Protein AF-A0A534B4E1-F1 (afdb_monomer)

Mean predicted aligned error: 10.58 Å

Nearest PDB structures (foldseek):
  4oaw-assembly2_D  TM=3.729E-01  e=1.030E+00  Homo sapiens
  1i8l-assembly2_D  TM=3.793E-01  e=2.657E+00  Homo sapiens
  4qrr-assembly1_D  TM=3.175E-01  e=3.643E+00  Homo sapiens
  8yj2-assembly1_D  TM=3.170E-01  e=7.299E+00  Homo sapiens

Sequence (174 aa):
MVNLLTLAVFATIDEAAISGLKHAAAICDPQYECGGVVRAVPGGFEASALISSKRPFGVDLAEFYGPEVVADFHTHVCSIHNQAFADFFSMSDAIVNQELHTVGYMLSLCDWNIRRYDPSQDDRDDEEVDFRSGRVIYLTCGHIVGWVPPLPEEEIALELTVVRRRNRLTTHST

pLDDT: mean 78.16, std 19.72, range [28.88, 97.94]

Radius of gyration: 17.89 Å; Cα contacts (8 Å, |Δi|>4): 319; chains: 1; bounding box: 55×45×48 Å

Secondary structure (DSSP, 8-state):
------PPPBSSHHHHHHHHHHHHHHHS-TTS-EEEEEEEETTEEEEPPPEE-SSSS----GGG--TTEEEEEEEEP--TTTTTTTTSB-HHHHHHHHHHT-EEEEEETTT-EEEEE-TTS----EEEEE-TTS-EEEEE-PEEEEE-PPPPHHHHHHHHHHHHHHHHHHSS--

Structure (mmCIF, N/CA/C/O backbone):
data_AF-A0A534B4E1-F1
#
_entry.id   AF-A0A534B4E1-F1
#
loop_
_atom_site.group_PDB
_atom_site.id
_atom_site.type_symbol
_atom_site.label_atom_id
_atom_site.label_alt_id
_atom_site.label_comp_id
_atom_site.label_asym_id
_atom_site.label_entity_id
_atom_site.label_seq_id
_atom_site.pdbx_PDB_ins_code
_atom_site.Cartn_x
_atom_site.Cartn_y
_atom_site.Cartn_z
_atom_site.occupancy
_atom_site.B_iso_or_equiv
_atom_site.auth_seq_id
_atom_site.auth_comp_id
_atom_site.auth_asym_id
_atom_site.auth_atom_id
_atom_site.pdbx_PDB_model_num
ATOM 1 N N . MET A 1 1 ? -25.816 18.308 -5.982 1.00 31.77 1 MET A N 1
ATOM 2 C CA . MET A 1 1 ? -26.025 16.846 -5.948 1.00 31.77 1 MET A CA 1
ATOM 3 C C . MET A 1 1 ? -24.873 16.261 -5.160 1.00 31.77 1 MET A C 1
ATOM 5 O O . MET A 1 1 ? -23.736 16.472 -5.555 1.00 31.77 1 MET A O 1
ATOM 9 N N . VAL A 1 2 ? -25.152 15.664 -4.003 1.00 28.88 2 VAL A N 1
ATOM 10 C CA . VAL A 1 2 ? -24.126 15.029 -3.168 1.00 28.88 2 VAL A CA 1
ATOM 11 C C . VAL A 1 2 ? -23.765 13.711 -3.844 1.00 28.88 2 VAL A C 1
ATOM 13 O O . VAL A 1 2 ? -24.618 12.836 -3.961 1.00 28.88 2 VAL A O 1
ATOM 16 N N . ASN A 1 3 ? -22.539 13.602 -4.351 1.00 29.30 3 ASN A N 1
ATOM 17 C CA . ASN A 1 3 ? -22.013 12.357 -4.895 1.00 29.30 3 ASN A CA 1
ATOM 18 C C . ASN A 1 3 ? -21.634 11.471 -3.697 1.00 29.30 3 ASN A C 1
ATOM 20 O O . ASN A 1 3 ? -20.502 11.506 -3.226 1.00 29.30 3 ASN A O 1
ATOM 24 N N . LEU A 1 4 ? -22.618 10.775 -3.121 1.00 36.47 4 LEU A N 1
ATOM 25 C CA . LEU A 1 4 ? -22.397 9.780 -2.070 1.00 36.47 4 LEU A CA 1
ATOM 26 C C . LEU A 1 4 ? -21.806 8.525 -2.728 1.00 36.47 4 LEU A C 1
ATOM 28 O O . LEU A 1 4 ? -22.506 7.544 -2.970 1.00 36.47 4 LEU A O 1
ATOM 32 N N . LEU A 1 5 ? -20.509 8.571 -3.040 1.00 44.81 5 LEU A N 1
ATOM 33 C CA . LEU A 1 5 ? -19.700 7.359 -3.102 1.00 44.81 5 LEU A CA 1
ATOM 34 C C . LEU A 1 5 ? -19.791 6.746 -1.707 1.00 44.81 5 LEU A C 1
ATOM 36 O O . LEU A 1 5 ? -19.218 7.263 -0.752 1.00 44.81 5 LEU A O 1
ATOM 40 N N . THR A 1 6 ? -20.623 5.721 -1.566 1.00 49.06 6 THR A N 1
ATOM 41 C CA . THR A 1 6 ? -20.673 4.926 -0.344 1.00 49.06 6 THR A CA 1
ATOM 42 C C . THR A 1 6 ? -19.318 4.241 -0.267 1.00 49.06 6 THR A C 1
ATOM 44 O O . THR A 1 6 ? -19.032 3.359 -1.074 1.00 49.06 6 THR A O 1
ATOM 47 N N . LEU A 1 7 ? -18.449 4.724 0.619 1.00 62.41 7 LEU A N 1
ATOM 48 C CA . LEU A 1 7 ? -17.179 4.070 0.888 1.00 62.41 7 LEU A CA 1
ATOM 49 C C . LEU A 1 7 ? -17.513 2.666 1.398 1.00 62.41 7 LEU A C 1
ATOM 51 O O . LEU A 1 7 ? -18.315 2.496 2.320 1.00 62.41 7 LEU A O 1
ATOM 55 N N . ALA A 1 8 ? -17.027 1.655 0.682 1.00 82.25 8 ALA A N 1
ATOM 56 C CA . ALA A 1 8 ? -17.328 0.271 0.999 1.00 82.25 8 ALA A CA 1
ATOM 57 C C . ALA A 1 8 ? -16.631 -0.098 2.314 1.00 82.25 8 ALA A C 1
ATOM 59 O O . ALA A 1 8 ? -15.433 0.138 2.469 1.00 82.25 8 ALA A O 1
ATOM 60 N N . VAL A 1 9 ? -17.393 -0.675 3.246 1.00 93.25 9 VAL A N 1
ATOM 61 C CA . VAL A 1 9 ? -16.861 -1.240 4.490 1.00 93.25 9 VAL A CA 1
ATOM 62 C C . VAL A 1 9 ? -16.608 -2.725 4.25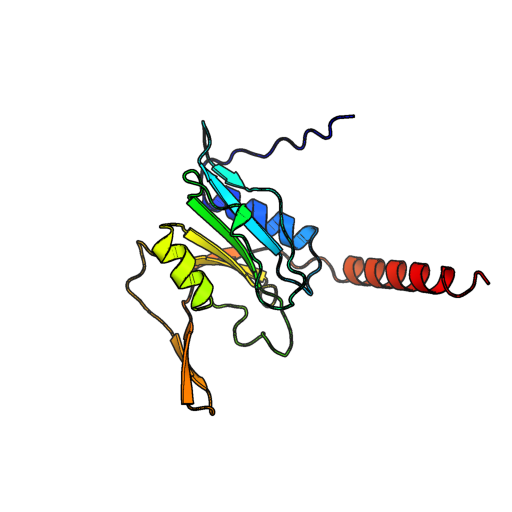7 1.00 93.25 9 VAL A C 1
ATOM 64 O O . VAL A 1 9 ? -17.533 -3.477 3.943 1.00 93.25 9 VAL A O 1
ATOM 67 N N . PHE A 1 10 ? -15.352 -3.129 4.389 1.00 96.31 10 PHE A N 1
ATOM 68 C CA . PHE A 1 10 ? -14.865 -4.484 4.147 1.00 96.31 10 PHE A CA 1
ATOM 69 C C . PHE A 1 10 ? -14.689 -5.262 5.449 1.00 96.31 10 PHE A C 1
ATOM 71 O O . PHE A 1 10 ? -14.523 -4.672 6.518 1.00 96.31 10 PHE A O 1
ATOM 78 N N . ALA A 1 11 ? -14.704 -6.593 5.367 1.00 95.56 11 ALA A N 1
ATOM 79 C CA . ALA A 1 11 ? -14.566 -7.444 6.544 1.00 95.56 11 ALA A CA 1
ATOM 80 C C . ALA A 1 11 ? -13.111 -7.527 7.027 1.00 95.56 11 ALA A C 1
ATOM 82 O O . ALA A 1 11 ? -12.875 -7.745 8.217 1.00 95.56 11 ALA A O 1
ATOM 83 N N . THR A 1 12 ? -12.140 -7.340 6.126 1.00 96.25 12 THR A N 1
ATOM 84 C CA . THR A 1 12 ? -10.707 -7.417 6.438 1.00 96.25 12 THR A CA 1
ATOM 85 C C . THR A 1 12 ? -9.927 -6.197 5.946 1.00 96.25 12 THR A C 1
ATOM 87 O O . THR A 1 12 ? -10.354 -5.473 5.045 1.00 96.25 12 THR A O 1
ATOM 90 N N . ILE A 1 13 ? -8.746 -5.988 6.539 1.00 96.00 13 ILE A N 1
ATOM 91 C CA . ILE A 1 13 ? -7.781 -4.971 6.097 1.00 96.00 13 ILE A CA 1
ATOM 92 C C . ILE A 1 13 ? -7.334 -5.260 4.657 1.00 96.00 13 ILE A C 1
ATOM 94 O O . ILE A 1 13 ? -7.302 -4.339 3.843 1.00 96.00 13 ILE A O 1
ATOM 98 N N . ASP A 1 14 ? -7.044 -6.529 4.338 1.00 95.50 14 ASP A N 1
ATOM 99 C CA . ASP A 1 14 ? -6.600 -6.953 3.003 1.00 95.50 14 ASP A CA 1
ATOM 100 C C . ASP A 1 14 ? -7.624 -6.569 1.928 1.00 95.50 14 ASP A C 1
ATOM 102 O O . ASP A 1 14 ? -7.267 -6.003 0.898 1.00 95.50 14 ASP A O 1
ATOM 106 N N . GLU A 1 15 ? -8.912 -6.836 2.167 1.00 95.69 15 GLU A N 1
ATOM 107 C CA . GLU A 1 15 ? -9.986 -6.505 1.226 1.00 95.69 15 GLU A CA 1
ATOM 108 C C . GLU A 1 15 ? -10.062 -4.997 0.960 1.00 95.69 15 GLU A C 1
ATOM 110 O O . GLU A 1 15 ? -10.151 -4.579 -0.199 1.00 95.69 15 GLU A O 1
ATOM 115 N N . ALA A 1 16 ? -9.976 -4.181 2.016 1.00 96.75 16 ALA A N 1
ATOM 116 C CA . ALA A 1 16 ? -9.993 -2.728 1.899 1.00 96.75 16 ALA A CA 1
ATOM 117 C C . ALA A 1 16 ? -8.766 -2.201 1.139 1.00 96.75 16 ALA A C 1
ATOM 119 O O . ALA A 1 16 ? -8.920 -1.431 0.188 1.00 96.75 16 ALA A O 1
ATOM 120 N N . ALA A 1 17 ? -7.561 -2.649 1.501 1.00 97.19 17 ALA A N 1
ATOM 121 C CA . ALA A 1 17 ? -6.319 -2.224 0.857 1.00 97.19 17 ALA A CA 1
ATOM 122 C C . ALA A 1 17 ? -6.258 -2.657 -0.617 1.00 97.19 17 ALA A C 1
ATOM 124 O O . ALA A 1 17 ? -5.9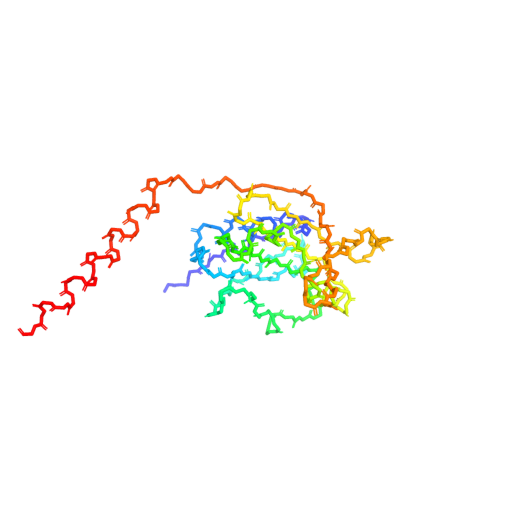62 -1.844 -1.493 1.00 97.19 17 ALA A O 1
ATOM 125 N N . ILE A 1 18 ? -6.618 -3.910 -0.923 1.00 96.19 18 ILE A N 1
ATOM 126 C CA . ILE A 1 18 ? -6.669 -4.425 -2.299 1.00 96.19 18 ILE A CA 1
ATOM 127 C C . ILE A 1 18 ? -7.702 -3.654 -3.124 1.00 96.19 18 ILE A C 1
ATOM 129 O O . ILE A 1 18 ? -7.444 -3.333 -4.286 1.00 96.19 18 ILE A O 1
ATOM 133 N N . SER A 1 19 ? -8.866 -3.335 -2.550 1.00 94.88 19 SER A N 1
ATOM 134 C CA . SER A 1 19 ? -9.858 -2.494 -3.224 1.00 94.88 19 SER A CA 1
ATOM 135 C C . SER A 1 19 ? -9.312 -1.089 -3.494 1.00 94.88 19 SER A C 1
ATOM 137 O O . SER A 1 19 ? -9.492 -0.571 -4.598 1.00 94.88 19 SER A O 1
ATOM 139 N N . GLY A 1 20 ? -8.616 -0.487 -2.525 1.00 95.50 20 GLY A N 1
ATOM 140 C CA . GLY A 1 20 ? -7.955 0.812 -2.670 1.00 95.50 20 GLY A CA 1
ATOM 141 C C . GLY A 1 20 ? -6.908 0.818 -3.784 1.00 95.50 20 GLY A C 1
ATOM 142 O O . GLY A 1 20 ? -6.932 1.697 -4.643 1.00 95.50 20 GLY A O 1
ATOM 143 N N . LEU A 1 21 ? -6.054 -0.206 -3.845 1.00 96.81 21 LEU A N 1
ATOM 144 C CA . LEU A 1 21 ? -5.027 -0.355 -4.883 1.00 96.81 21 LEU A CA 1
ATOM 145 C C . LEU A 1 21 ? -5.614 -0.607 -6.271 1.00 96.81 21 LEU A C 1
ATOM 147 O O . LEU A 1 21 ? -5.138 -0.035 -7.250 1.00 96.81 21 LEU A O 1
ATOM 151 N N . LYS A 1 22 ? -6.683 -1.404 -6.373 1.00 94.19 22 LYS A N 1
ATOM 152 C CA . LYS A 1 22 ? -7.429 -1.566 -7.631 1.00 94.19 22 LYS A CA 1
ATOM 153 C C . LYS A 1 22 ? -8.030 -0.247 -8.098 1.00 94.19 22 LYS A C 1
ATOM 155 O O . LYS A 1 22 ? -8.004 0.046 -9.289 1.00 94.19 22 LYS A O 1
ATOM 160 N N . HIS A 1 23 ? -8.561 0.547 -7.170 1.00 93.25 23 HIS A N 1
ATOM 161 C CA . HIS A 1 23 ? -9.082 1.866 -7.496 1.00 93.25 23 HIS A CA 1
ATOM 162 C C . HIS A 1 23 ? -7.963 2.809 -7.953 1.00 93.25 23 HIS A C 1
ATOM 164 O O . HIS A 1 23 ? -8.107 3.441 -8.995 1.00 93.25 23 HIS A O 1
ATOM 170 N N . ALA A 1 24 ? -6.831 2.835 -7.244 1.00 93.06 24 ALA A N 1
ATOM 171 C CA . ALA A 1 24 ? -5.661 3.632 -7.607 1.00 93.06 24 ALA A CA 1
ATOM 172 C C . ALA A 1 24 ? -5.142 3.284 -9.005 1.00 93.06 24 ALA A C 1
ATOM 174 O O . ALA A 1 24 ? -4.997 4.177 -9.834 1.00 93.06 24 ALA A O 1
ATOM 175 N N . ALA A 1 25 ? -4.969 1.997 -9.306 1.00 91.94 25 ALA A N 1
ATOM 176 C CA . ALA A 1 25 ? -4.544 1.529 -10.624 1.00 91.94 25 ALA A CA 1
ATOM 177 C C . ALA A 1 25 ? -5.493 1.944 -11.763 1.00 91.94 25 ALA A C 1
ATOM 179 O O . ALA A 1 25 ? -5.057 2.095 -12.899 1.00 91.94 25 ALA A O 1
ATOM 180 N N . ALA A 1 26 ? -6.785 2.109 -11.468 1.00 89.50 26 ALA A N 1
ATOM 181 C CA . ALA A 1 26 ? -7.792 2.459 -12.462 1.00 89.50 26 ALA A CA 1
ATOM 182 C C . ALA A 1 26 ? -7.901 3.969 -12.730 1.00 89.50 26 ALA A C 1
ATOM 184 O O . ALA A 1 26 ? -8.383 4.341 -13.797 1.00 89.50 26 ALA A O 1
ATOM 185 N N . ILE A 1 27 ? -7.534 4.835 -11.774 1.00 88.88 27 ILE A N 1
ATOM 186 C CA . ILE A 1 27 ? -7.814 6.281 -11.881 1.00 88.88 27 ILE A CA 1
ATOM 187 C C . ILE A 1 27 ? -6.604 7.202 -11.717 1.00 88.88 27 ILE A C 1
ATOM 189 O O . ILE A 1 27 ? -6.698 8.379 -12.072 1.00 88.88 27 ILE A O 1
ATOM 193 N N . CYS A 1 28 ? -5.502 6.719 -11.146 1.00 89.56 28 CYS A N 1
ATOM 194 C CA . CYS A 1 28 ? -4.306 7.528 -10.941 1.00 89.56 28 CYS A CA 1
ATOM 195 C C . CYS A 1 28 ? -3.379 7.474 -12.159 1.00 89.56 28 CYS A C 1
ATOM 197 O O . CYS A 1 28 ? -3.312 6.471 -12.866 1.00 89.56 28 CYS A O 1
ATOM 199 N N . ASP A 1 29 ? -2.657 8.572 -12.402 1.00 88.25 29 ASP A N 1
ATOM 200 C CA . ASP A 1 29 ? -1.640 8.627 -13.453 1.00 88.25 29 ASP A CA 1
ATOM 201 C C . ASP A 1 29 ? -0.501 7.654 -13.098 1.00 88.25 29 ASP A C 1
ATOM 203 O O . ASP A 1 29 ? 0.139 7.841 -12.061 1.00 88.25 29 ASP A O 1
ATOM 207 N N . PRO A 1 30 ? -0.206 6.643 -13.937 1.00 87.38 30 PRO A N 1
ATOM 208 C CA . PRO A 1 30 ? 0.794 5.624 -13.627 1.00 87.38 30 PRO A CA 1
ATOM 209 C C . PRO A 1 30 ? 2.234 6.162 -13.587 1.00 87.38 30 PRO A C 1
ATOM 211 O O . PRO A 1 30 ? 3.149 5.407 -13.267 1.00 87.38 30 PRO A O 1
ATOM 214 N N . GLN A 1 31 ? 2.466 7.436 -13.929 1.00 87.38 31 GLN A N 1
ATOM 215 C CA . GLN A 1 31 ? 3.772 8.095 -13.791 1.00 87.38 31 GLN A CA 1
ATOM 216 C C . GLN A 1 31 ? 4.080 8.562 -12.365 1.00 87.38 31 GLN A C 1
ATOM 218 O O . GLN A 1 31 ? 5.229 8.915 -12.084 1.00 87.38 31 GLN A O 1
ATOM 223 N N . TYR A 1 32 ? 3.078 8.594 -11.487 1.00 90.38 32 TYR A N 1
ATOM 224 C CA . TYR A 1 32 ? 3.215 9.049 -10.110 1.00 90.38 32 TYR A CA 1
ATOM 225 C C . TYR A 1 32 ? 2.676 8.003 -9.149 1.00 90.38 32 TYR A C 1
ATOM 227 O O . TYR A 1 32 ? 1.696 7.318 -9.433 1.00 90.38 32 TYR A O 1
ATOM 235 N N . GLU A 1 33 ? 3.291 7.920 -7.974 1.00 92.31 33 GLU A N 1
ATOM 236 C CA . GLU A 1 33 ? 2.718 7.114 -6.910 1.00 92.31 33 GLU A CA 1
ATOM 237 C C . GLU A 1 33 ? 1.418 7.735 -6.414 1.00 92.31 33 GLU A C 1
ATOM 239 O O . GLU A 1 33 ? 1.288 8.950 -6.211 1.00 92.31 33 GLU A O 1
ATOM 244 N N . CYS A 1 34 ? 0.457 6.856 -6.207 1.00 94.00 34 CYS A N 1
ATOM 245 C CA . CYS A 1 34 ? -0.869 7.158 -5.721 1.00 94.00 34 CYS A CA 1
ATOM 246 C C . CYS A 1 34 ? -1.252 6.139 -4.655 1.00 94.00 34 CYS A C 1
ATOM 248 O O . CYS A 1 34 ? -1.001 4.941 -4.817 1.00 94.00 34 CYS A O 1
ATOM 250 N N . GLY A 1 35 ? -1.850 6.622 -3.571 1.00 95.50 35 GLY A N 1
ATOM 251 C CA . GLY A 1 35 ? -2.127 5.814 -2.396 1.00 95.50 35 GLY A CA 1
ATOM 252 C C . GLY A 1 35 ? -3.121 6.447 -1.435 1.00 95.50 35 GLY A C 1
ATOM 253 O O . GLY A 1 35 ? -3.726 7.485 -1.714 1.00 95.50 35 GLY A O 1
ATOM 254 N N . GLY A 1 36 ? -3.293 5.790 -0.300 1.00 96.50 36 GLY A N 1
ATOM 255 C CA . GLY A 1 36 ? -4.208 6.159 0.764 1.00 96.50 36 GLY A CA 1
ATOM 256 C C . GLY A 1 36 ? -3.975 5.299 2.002 1.00 96.50 36 GLY A C 1
ATOM 257 O O . GLY A 1 36 ? -2.974 4.597 2.117 1.00 96.50 36 GLY A O 1
ATOM 258 N N . VAL A 1 37 ? -4.918 5.351 2.936 1.00 97.50 37 VAL A N 1
ATOM 259 C CA . VAL A 1 37 ? -4.874 4.578 4.182 1.00 97.50 37 VAL A CA 1
ATOM 260 C C . VAL A 1 37 ? -6.126 3.731 4.352 1.00 97.50 37 VAL A C 1
ATOM 262 O O . VAL A 1 37 ? -7.189 4.070 3.833 1.00 97.50 37 VAL A O 1
ATOM 265 N N . VAL A 1 38 ? -6.023 2.650 5.116 1.00 97.94 38 VAL A N 1
ATOM 266 C CA . VAL A 1 38 ? -7.166 1.881 5.606 1.00 97.94 38 VAL A CA 1
ATOM 267 C C . VAL A 1 38 ? -7.443 2.265 7.050 1.00 97.94 38 VAL A C 1
ATOM 269 O O . VAL A 1 38 ? -6.552 2.223 7.901 1.00 97.94 38 VAL A O 1
ATOM 272 N N . ARG A 1 39 ? -8.700 2.598 7.332 1.00 97.38 39 ARG A N 1
ATOM 273 C CA . ARG A 1 39 ? -9.191 2.932 8.669 1.00 97.38 39 ARG A CA 1
ATOM 274 C C . ARG A 1 39 ? -10.058 1.812 9.221 1.00 97.38 39 ARG A C 1
ATOM 276 O O . ARG A 1 39 ? -10.878 1.246 8.498 1.00 97.38 39 ARG A O 1
ATOM 283 N N . ALA A 1 40 ? -9.913 1.530 10.509 1.00 96.94 40 ALA A N 1
ATOM 284 C CA . ALA A 1 40 ? -10.883 0.749 11.257 1.00 96.94 40 ALA A CA 1
ATOM 285 C C . ALA A 1 40 ? -12.131 1.605 11.513 1.00 96.94 40 ALA A C 1
ATOM 287 O O . ALA A 1 40 ? -12.052 2.707 12.057 1.00 96.94 40 ALA A O 1
ATOM 288 N N . VAL A 1 41 ? -13.293 1.084 11.134 1.00 95.56 41 VAL A N 1
ATOM 289 C CA . VAL A 1 41 ? -14.591 1.749 11.288 1.00 95.56 41 VAL A CA 1
ATOM 290 C C . VAL A 1 41 ? -15.591 0.793 11.945 1.00 95.56 41 VAL A C 1
ATOM 292 O O . VAL A 1 41 ? -15.369 -0.422 11.973 1.00 95.56 41 VAL A O 1
ATOM 295 N N . PRO A 1 42 ? -16.715 1.283 12.498 1.00 95.06 42 PRO A N 1
ATOM 296 C CA . PRO A 1 42 ? -17.747 0.394 13.015 1.00 95.06 42 PRO A CA 1
ATOM 297 C C . PRO A 1 42 ? -18.214 -0.599 11.942 1.00 95.06 42 PRO A C 1
ATOM 299 O O . PRO A 1 42 ? -18.779 -0.209 10.925 1.00 95.06 42 PRO A O 1
ATOM 302 N N . GLY A 1 43 ? -17.993 -1.891 12.189 1.00 93.06 43 GLY A N 1
ATOM 303 C CA . GLY A 1 43 ? -18.408 -2.967 11.288 1.00 93.06 43 GLY A CA 1
ATOM 304 C C . GLY A 1 43 ? -17.357 -3.433 10.278 1.00 93.06 43 GLY A C 1
ATOM 305 O O . GLY A 1 43 ? -17.660 -4.365 9.539 1.00 93.06 43 GLY A O 1
ATOM 306 N N . GLY A 1 44 ? -16.147 -2.859 10.259 1.00 96.38 44 GLY A N 1
ATOM 307 C CA . GLY A 1 44 ? -15.079 -3.351 9.389 1.00 96.38 44 GLY A CA 1
ATOM 308 C C . GLY A 1 44 ? -13.980 -2.335 9.095 1.00 96.38 44 GLY A C 1
ATOM 309 O O . GLY A 1 44 ? -13.537 -1.600 9.978 1.00 96.38 44 GLY A O 1
ATOM 310 N N . PHE A 1 45 ? -13.541 -2.313 7.839 1.00 97.88 45 PHE A N 1
ATOM 311 C CA . PHE A 1 45 ? -12.404 -1.526 7.370 1.00 97.88 45 PHE A CA 1
ATOM 312 C C . PHE A 1 45 ? -12.747 -0.745 6.108 1.00 97.88 45 PHE A C 1
ATOM 314 O O . PHE A 1 45 ? -13.452 -1.243 5.233 1.00 97.88 45 PHE A O 1
ATOM 321 N N . GLU A 1 46 ? -12.223 0.469 5.997 1.00 96.31 46 GLU A N 1
ATOM 322 C CA . GLU A 1 46 ? -12.528 1.382 4.899 1.00 96.31 46 GLU A CA 1
ATOM 323 C C . GLU A 1 46 ? -11.242 1.971 4.315 1.00 96.31 46 GLU A C 1
ATOM 325 O O . GLU A 1 46 ? -10.397 2.480 5.051 1.00 96.31 46 GLU A O 1
ATOM 330 N N . ALA A 1 47 ? -11.101 1.925 2.989 1.00 96.12 47 ALA A N 1
ATOM 331 C CA . ALA A 1 47 ? -10.029 2.619 2.284 1.00 96.12 47 ALA A CA 1
ATOM 332 C C . ALA A 1 47 ? -10.363 4.109 2.131 1.00 96.12 47 ALA A C 1
ATOM 334 O O . ALA A 1 47 ? -11.481 4.473 1.774 1.00 96.12 47 ALA A O 1
ATOM 335 N N . SER A 1 48 ? -9.386 4.977 2.373 1.00 94.69 48 SER A N 1
ATOM 336 C CA . SER A 1 48 ? -9.539 6.422 2.234 1.00 94.69 48 SER A CA 1
ATOM 337 C C . SER A 1 48 ? -9.716 6.868 0.783 1.00 94.69 48 SER A C 1
ATOM 339 O O . SER A 1 48 ? -9.501 6.117 -0.169 1.00 94.69 48 SER A O 1
ATOM 341 N N . ALA A 1 49 ? -10.008 8.160 0.611 1.00 92.50 49 ALA A N 1
ATOM 342 C CA . ALA A 1 49 ? -9.748 8.830 -0.656 1.00 92.50 49 ALA A CA 1
ATOM 343 C C . ALA A 1 49 ? -8.266 8.700 -1.051 1.00 92.50 49 ALA A C 1
ATOM 345 O O . ALA A 1 49 ? -7.390 8.591 -0.188 1.00 92.50 49 ALA A O 1
ATOM 346 N N . LEU A 1 50 ? -8.008 8.736 -2.357 1.00 93.31 50 LEU A N 1
ATOM 347 C CA . LEU A 1 50 ? -6.666 8.637 -2.915 1.00 93.31 50 LEU A CA 1
ATOM 348 C C . LEU A 1 50 ? -5.986 10.002 -2.969 1.00 93.31 50 LEU A C 1
ATOM 350 O O . LEU A 1 50 ? -6.609 11.011 -3.313 1.00 93.31 50 LEU A O 1
ATOM 354 N N . ILE A 1 51 ? -4.687 10.007 -2.703 1.00 92.81 51 ILE A N 1
ATOM 355 C CA . ILE A 1 51 ? -3.790 11.119 -2.988 1.00 92.81 51 ILE A CA 1
ATOM 356 C C . ILE A 1 51 ? -2.723 10.649 -3.971 1.00 92.81 51 ILE A C 1
ATOM 358 O O . ILE A 1 51 ? -2.212 9.536 -3.874 1.00 92.81 51 ILE A O 1
ATOM 362 N N . SER A 1 52 ? -2.405 11.505 -4.938 1.00 88.88 52 SER A N 1
ATOM 363 C CA . SER A 1 52 ? -1.318 11.286 -5.886 1.00 88.88 52 SER A CA 1
ATOM 364 C C . SER A 1 52 ? -0.191 12.255 -5.5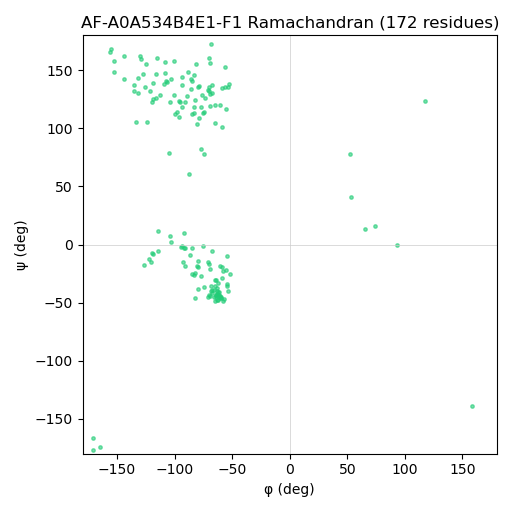82 1.00 88.88 52 SER A C 1
ATOM 366 O O . SER A 1 52 ? -0.419 13.448 -5.346 1.00 88.88 52 SER A O 1
ATOM 368 N N . SER A 1 53 ? 1.035 11.756 -5.636 1.00 78.44 53 SER A N 1
ATOM 369 C CA . SER A 1 53 ? 2.219 12.591 -5.526 1.00 78.44 53 SER A CA 1
ATOM 370 C C . SER A 1 53 ? 2.393 13.487 -6.752 1.00 78.44 53 SER A C 1
ATOM 372 O O . SER A 1 53 ? 1.933 13.179 -7.849 1.00 78.44 53 SER A O 1
ATOM 374 N N . LYS A 1 54 ? 3.112 14.602 -6.572 1.00 74.25 54 LYS A N 1
ATOM 375 C CA . LYS A 1 54 ? 3.720 15.364 -7.682 1.00 74.25 54 LYS A CA 1
ATOM 376 C C . LYS A 1 54 ? 5.175 14.947 -7.936 1.00 74.25 54 LYS A C 1
ATOM 378 O O . LYS A 1 54 ? 5.825 15.504 -8.821 1.00 74.25 54 LYS A O 1
ATOM 383 N N . ARG A 1 55 ? 5.708 14.022 -7.129 1.00 75.94 55 ARG A N 1
ATOM 384 C CA . ARG A 1 55 ? 7.041 13.426 -7.267 1.00 75.94 55 ARG A CA 1
ATOM 385 C C . ARG A 1 55 ? 6.899 12.013 -7.856 1.00 75.94 55 ARG A C 1
ATOM 387 O O . ARG A 1 55 ? 5.945 11.333 -7.499 1.00 75.94 55 ARG A O 1
ATOM 394 N N . PRO A 1 56 ? 7.815 11.567 -8.736 1.00 68.06 56 PRO A N 1
ATOM 395 C CA . PRO A 1 56 ? 7.683 10.263 -9.396 1.00 68.06 56 PRO A CA 1
ATOM 396 C C . PRO A 1 56 ? 7.767 9.051 -8.456 1.00 68.06 56 PRO A C 1
ATOM 398 O O . PRO A 1 56 ? 7.158 8.034 -8.752 1.00 68.06 56 PRO A O 1
ATOM 401 N N . PHE A 1 57 ? 8.519 9.157 -7.353 1.00 79.75 57 PHE A N 1
ATOM 402 C CA . PHE A 1 57 ? 8.783 8.061 -6.412 1.00 79.75 57 PHE A CA 1
ATOM 403 C C . PHE A 1 57 ? 8.574 8.573 -4.983 1.00 79.75 57 PHE A C 1
ATOM 405 O O . PHE A 1 57 ? 9.367 9.382 -4.493 1.00 79.75 57 PHE A O 1
ATOM 412 N N . GLY A 1 58 ? 7.474 8.180 -4.362 1.00 81.75 58 GLY A N 1
ATOM 413 C CA . GLY A 1 58 ? 7.025 8.597 -3.041 1.00 81.75 58 GLY A CA 1
ATOM 414 C C . GLY A 1 58 ? 5.693 9.342 -3.070 1.00 81.75 58 GLY A C 1
ATOM 415 O O . GLY A 1 58 ? 5.581 10.418 -3.674 1.00 81.75 58 GLY A O 1
ATOM 416 N N . VAL A 1 59 ? 4.722 8.827 -2.322 1.00 86.56 59 VAL A N 1
ATOM 417 C CA . VAL A 1 59 ? 3.481 9.506 -1.931 1.00 86.56 59 VAL A CA 1
ATOM 418 C C . VAL A 1 59 ? 3.532 9.905 -0.451 1.00 86.56 59 VAL A C 1
ATOM 420 O O . VAL A 1 59 ? 4.056 9.178 0.382 1.00 86.56 59 VAL A O 1
ATOM 423 N N . ASP A 1 60 ? 3.024 11.095 -0.120 1.00 88.06 60 ASP A N 1
ATOM 424 C CA . ASP A 1 60 ? 2.963 11.572 1.266 1.00 88.06 60 ASP A CA 1
ATOM 425 C C . ASP A 1 60 ? 1.553 11.360 1.823 1.00 88.06 60 ASP A C 1
ATOM 427 O O . ASP A 1 60 ? 0.594 11.985 1.365 1.00 88.06 60 ASP A O 1
ATOM 431 N N . LEU A 1 61 ? 1.443 10.450 2.789 1.00 88.12 61 LEU A N 1
ATOM 432 C CA . LEU A 1 61 ? 0.191 10.076 3.444 1.00 88.12 61 LEU A CA 1
ATOM 433 C C . LEU A 1 61 ? 0.064 10.676 4.851 1.00 88.12 61 LEU A C 1
ATOM 435 O O . LEU A 1 61 ? -0.888 10.350 5.559 1.00 88.12 61 LEU A O 1
ATOM 439 N N . ALA A 1 62 ? 0.984 11.560 5.263 1.00 86.69 62 ALA A N 1
ATOM 440 C CA . ALA A 1 62 ? 1.053 12.081 6.628 1.00 86.69 62 ALA A CA 1
ATOM 441 C C . ALA A 1 62 ? -0.275 12.684 7.114 1.00 86.69 62 ALA A C 1
ATOM 443 O O . ALA A 1 62 ? -0.683 12.464 8.251 1.00 86.69 62 ALA A O 1
ATOM 444 N N . GLU A 1 63 ? -0.978 13.400 6.234 1.00 86.19 63 GLU A N 1
ATOM 445 C CA . GLU A 1 63 ? -2.262 14.042 6.543 1.00 86.19 63 GLU A CA 1
ATOM 446 C C . GLU A 1 63 ? -3.419 13.049 6.737 1.00 86.19 63 GLU A C 1
ATOM 448 O O . GLU A 1 63 ? -4.458 13.411 7.290 1.00 86.19 63 GLU A O 1
ATOM 453 N N . PHE A 1 64 ? -3.266 11.804 6.284 1.00 88.06 64 PHE A N 1
ATOM 454 C CA . PHE A 1 64 ? -4.269 10.760 6.457 1.00 88.06 64 PHE A CA 1
ATOM 455 C C . PHE A 1 64 ? -4.066 9.916 7.709 1.00 88.06 64 PHE A C 1
ATOM 457 O O . PHE A 1 64 ? -5.016 9.228 8.098 1.00 88.06 64 PHE A O 1
ATOM 464 N N . TYR A 1 65 ? -2.896 9.979 8.346 1.00 90.00 65 TYR A N 1
ATOM 465 C CA . TYR A 1 65 ? -2.643 9.221 9.562 1.00 90.00 65 TYR A CA 1
ATOM 466 C C . TYR A 1 65 ? -3.448 9.754 10.747 1.00 90.00 65 TYR A C 1
ATOM 468 O O . TYR A 1 65 ? -3.492 10.947 11.042 1.00 90.00 65 TYR A O 1
ATOM 476 N N . GLY A 1 66 ? -4.076 8.814 11.442 1.00 89.19 66 GLY A N 1
ATOM 477 C CA . GLY A 1 66 ? -4.895 9.023 12.623 1.00 89.19 66 GLY A CA 1
ATOM 478 C C . GLY A 1 66 ? -4.927 7.743 13.459 1.00 89.19 66 GLY A C 1
ATOM 479 O O . GLY A 1 66 ? -4.490 6.693 12.982 1.00 89.19 66 GLY A O 1
ATOM 480 N N . PRO A 1 67 ? -5.423 7.801 14.705 1.00 91.19 67 PRO A N 1
ATOM 481 C CA . PRO A 1 67 ? -5.466 6.643 15.604 1.00 91.19 67 PRO A CA 1
ATOM 482 C C . PRO A 1 67 ? -6.300 5.468 15.069 1.00 91.19 67 PRO A C 1
ATOM 484 O O . PRO A 1 67 ? -6.178 4.351 15.559 1.00 91.19 67 PRO A O 1
ATOM 487 N N . GLU A 1 68 ? -7.175 5.717 14.100 1.00 94.25 68 GLU A N 1
ATOM 488 C CA . GLU A 1 68 ? -8.008 4.717 13.444 1.00 94.25 68 GLU A CA 1
ATOM 489 C C . GLU A 1 68 ? -7.329 4.022 12.255 1.00 94.25 68 GLU A C 1
ATOM 491 O O . GLU A 1 68 ? -7.888 3.069 11.712 1.00 94.25 68 GLU A O 1
ATOM 496 N N . VAL A 1 69 ? -6.160 4.496 11.818 1.00 96.44 69 VAL A N 1
ATOM 497 C CA . VAL A 1 69 ? -5.445 3.923 10.674 1.00 96.44 69 VAL A CA 1
ATOM 498 C C . VAL A 1 69 ? -4.763 2.621 11.078 1.00 96.44 69 VAL A C 1
ATOM 500 O O . VAL A 1 69 ? -4.039 2.564 12.065 1.00 96.44 69 VAL A O 1
ATOM 503 N N . VAL A 1 70 ? -4.998 1.572 10.290 1.00 96.62 70 VAL A N 1
ATOM 504 C CA . VAL A 1 70 ? -4.468 0.216 10.525 1.00 96.62 70 VAL A CA 1
ATOM 505 C C . VAL A 1 70 ? -3.601 -0.296 9.376 1.00 96.62 70 VAL A C 1
ATOM 507 O O . VAL A 1 70 ? -2.872 -1.274 9.534 1.00 96.62 70 VAL A O 1
ATOM 510 N N . ALA A 1 71 ? -3.674 0.356 8.218 1.00 97.44 71 ALA A N 1
ATOM 511 C CA . ALA A 1 71 ? -2.806 0.087 7.085 1.00 97.44 71 ALA A CA 1
ATOM 512 C C . ALA A 1 71 ? -2.640 1.331 6.215 1.00 97.44 71 ALA A C 1
ATOM 514 O O . ALA A 1 71 ? -3.514 2.200 6.203 1.00 97.44 71 ALA A O 1
ATOM 515 N N . ASP A 1 72 ? -1.570 1.374 5.438 1.00 96.44 72 ASP A N 1
ATOM 516 C CA . ASP A 1 72 ? -1.481 2.229 4.261 1.00 96.44 72 ASP A CA 1
ATOM 517 C C . ASP A 1 72 ? -1.379 1.388 2.996 1.00 96.44 72 ASP A C 1
ATOM 519 O O . ASP A 1 72 ? -1.100 0.188 3.032 1.00 96.44 72 ASP A O 1
ATOM 523 N N . PHE A 1 73 ? -1.694 2.014 1.870 1.00 96.94 73 PHE A N 1
ATOM 524 C CA . PHE A 1 73 ? -1.536 1.384 0.579 1.00 96.94 73 PHE A CA 1
ATOM 525 C C . PHE A 1 73 ? -1.096 2.399 -0.465 1.00 96.94 73 PHE A C 1
ATOM 527 O O . PHE A 1 73 ? -1.585 3.531 -0.486 1.00 96.94 73 PHE A O 1
ATOM 534 N N . HIS A 1 74 ? -0.221 1.999 -1.379 1.00 96.19 74 HIS A N 1
ATOM 535 C CA . HIS A 1 74 ? 0.188 2.852 -2.489 1.00 96.19 74 HIS A CA 1
ATOM 536 C C . HIS A 1 74 ? 0.708 2.060 -3.695 1.00 96.19 74 HIS A C 1
ATOM 538 O O . HIS A 1 74 ? 0.942 0.856 -3.656 1.00 96.19 74 HIS A O 1
ATOM 544 N N . THR A 1 75 ? 0.812 2.736 -4.829 1.00 94.62 75 THR A N 1
ATOM 545 C CA . THR A 1 75 ? 1.357 2.183 -6.073 1.00 94.62 75 THR A CA 1
ATOM 546 C C . THR A 1 75 ? 2.840 2.498 -6.175 1.00 94.62 75 THR A C 1
ATOM 548 O O . THR A 1 75 ? 3.255 3.589 -5.802 1.00 94.62 75 THR A O 1
ATOM 551 N N . HIS A 1 76 ? 3.620 1.579 -6.737 1.00 92.56 76 HIS A N 1
ATOM 552 C CA . HIS A 1 76 ? 5.000 1.806 -7.152 1.00 92.56 76 HIS A CA 1
ATOM 553 C C . HIS A 1 76 ? 5.072 1.955 -8.667 1.00 92.56 76 HIS A C 1
ATOM 555 O O . HIS A 1 76 ? 4.669 1.070 -9.429 1.00 92.56 76 HIS A O 1
ATOM 561 N N . VAL A 1 77 ? 5.612 3.090 -9.110 1.00 90.06 77 VAL A N 1
ATOM 562 C CA . VAL A 1 77 ? 5.716 3.439 -10.529 1.00 90.06 77 VAL A CA 1
ATOM 563 C C . VAL A 1 77 ? 6.701 2.517 -11.239 1.00 90.06 77 VAL A C 1
ATOM 565 O O . VAL A 1 77 ? 7.863 2.389 -10.833 1.00 90.06 77 VAL A O 1
ATOM 568 N N . CYS A 1 78 ? 6.272 1.950 -12.369 1.00 88.94 78 CYS A N 1
ATOM 569 C CA . CYS A 1 78 ? 7.175 1.228 -13.251 1.00 88.94 78 CYS A CA 1
ATOM 570 C C . CYS A 1 78 ? 7.886 2.184 -14.211 1.00 88.94 78 CYS A C 1
ATOM 572 O O . CYS A 1 78 ? 7.283 2.764 -15.113 1.00 88.94 78 CYS A O 1
ATOM 574 N N . SER A 1 79 ? 9.197 2.337 -14.036 1.00 84.50 79 SER A N 1
ATOM 575 C CA . SER A 1 79 ? 10.044 3.101 -14.952 1.00 84.50 79 SER A CA 1
ATOM 576 C C . SER A 1 79 ? 11.417 2.453 -15.089 1.00 84.50 79 SER A C 1
ATOM 578 O O . SER A 1 79 ? 11.846 1.704 -14.212 1.00 84.50 79 SER A O 1
ATOM 580 N N . ILE A 1 80 ? 12.161 2.815 -16.139 1.00 82.06 80 ILE A N 1
ATOM 581 C CA . ILE A 1 80 ? 13.551 2.364 -16.336 1.00 82.06 80 ILE A CA 1
ATOM 582 C C . ILE A 1 80 ? 14.468 2.694 -15.144 1.00 82.06 80 ILE A C 1
ATOM 584 O O . ILE A 1 80 ? 15.500 2.058 -14.960 1.00 82.06 80 ILE A O 1
ATOM 588 N N . HIS A 1 81 ? 14.097 3.682 -14.326 1.00 80.00 81 HIS A N 1
ATOM 589 C CA . HIS A 1 81 ? 14.863 4.104 -13.157 1.00 80.00 81 HIS A CA 1
ATOM 590 C C . HIS A 1 81 ? 14.461 3.384 -11.863 1.00 80.00 81 HIS A C 1
ATOM 592 O O . HIS A 1 81 ? 15.248 3.397 -10.923 1.00 80.00 81 HIS A O 1
ATOM 598 N N . ASN A 1 82 ? 13.277 2.761 -11.815 1.00 79.00 82 ASN A N 1
ATOM 599 C CA . ASN A 1 82 ? 12.716 2.151 -10.602 1.00 79.00 82 ASN A CA 1
ATOM 600 C C . ASN A 1 82 ? 12.455 0.643 -10.727 1.00 79.00 82 ASN A C 1
ATOM 602 O O . ASN A 1 82 ? 12.133 -0.003 -9.742 1.00 79.00 82 ASN A O 1
ATOM 606 N N . GLN A 1 83 ? 12.606 0.054 -11.915 1.00 82.31 83 GLN A N 1
ATOM 607 C CA . GLN A 1 83 ? 12.233 -1.341 -12.172 1.00 82.31 83 GLN A CA 1
ATOM 608 C C . GLN A 1 83 ? 12.885 -2.353 -11.216 1.00 82.31 83 GLN A C 1
ATOM 610 O O . GLN A 1 83 ? 12.242 -3.320 -10.837 1.00 82.31 83 GLN A O 1
ATOM 615 N N . ALA A 1 84 ? 14.135 -2.127 -10.804 1.00 79.00 84 ALA A N 1
ATOM 616 C CA . ALA A 1 84 ? 14.831 -3.015 -9.869 1.00 79.00 84 ALA A CA 1
ATOM 617 C C . ALA A 1 84 ? 14.295 -2.943 -8.426 1.00 79.00 84 ALA A C 1
ATOM 619 O O . ALA A 1 84 ? 14.618 -3.809 -7.623 1.00 79.00 84 ALA A O 1
ATOM 620 N N . PHE A 1 85 ? 13.511 -1.912 -8.098 1.00 81.19 85 PHE A N 1
ATOM 621 C CA . PHE A 1 85 ? 13.049 -1.606 -6.741 1.00 81.19 85 PHE A CA 1
ATOM 622 C C . PHE A 1 85 ? 11.525 -1.564 -6.621 1.00 81.19 85 PHE A C 1
ATOM 624 O O . PHE A 1 85 ? 11.004 -1.569 -5.513 1.00 81.19 85 PHE A O 1
ATOM 631 N N . ALA A 1 86 ? 10.806 -1.553 -7.747 1.00 83.50 86 ALA A N 1
ATOM 632 C CA . ALA A 1 86 ? 9.353 -1.416 -7.791 1.00 83.50 86 ALA A CA 1
ATOM 633 C C . ALA A 1 86 ? 8.616 -2.514 -7.007 1.00 83.50 86 ALA A C 1
ATOM 635 O O . ALA A 1 86 ? 7.496 -2.286 -6.570 1.00 83.50 86 ALA A O 1
ATOM 636 N N . ASP A 1 87 ? 9.258 -3.663 -6.790 1.00 87.25 87 ASP A N 1
ATOM 637 C CA . ASP A 1 87 ? 8.692 -4.820 -6.096 1.00 87.25 87 ASP A CA 1
ATOM 638 C C . ASP A 1 87 ? 9.002 -4.862 -4.589 1.00 87.25 87 ASP A C 1
ATOM 640 O O . ASP A 1 87 ? 8.546 -5.775 -3.899 1.00 87.25 87 ASP A O 1
ATOM 644 N N . PHE A 1 88 ? 9.747 -3.888 -4.064 1.00 86.62 88 PHE A N 1
ATOM 645 C CA . PHE A 1 88 ? 10.166 -3.847 -2.665 1.00 86.62 88 PHE A CA 1
ATOM 646 C C . PHE A 1 88 ? 9.570 -2.653 -1.940 1.00 86.62 88 PHE A C 1
ATOM 648 O O . PHE A 1 88 ? 9.441 -1.584 -2.529 1.00 86.62 88 PHE A O 1
ATOM 655 N N . PHE A 1 89 ? 9.278 -2.813 -0.652 1.00 86.88 89 PHE A N 1
ATOM 656 C CA . PHE A 1 89 ? 9.024 -1.672 0.222 1.00 86.88 89 PHE A CA 1
ATOM 657 C C . PHE A 1 89 ? 10.343 -0.936 0.462 1.00 86.88 89 PHE A C 1
ATOM 659 O O . PHE A 1 89 ? 11.376 -1.558 0.738 1.00 86.88 89 PHE A O 1
ATOM 666 N N . SER A 1 90 ? 10.326 0.390 0.332 1.00 83.88 90 SER A N 1
ATOM 667 C CA . SER A 1 90 ? 11.492 1.198 0.655 1.00 83.88 90 SER A CA 1
ATOM 668 C C . SER A 1 90 ? 11.727 1.201 2.166 1.00 83.88 90 SER A C 1
ATOM 670 O O . SER A 1 90 ? 10.819 0.975 2.965 1.00 83.88 90 SER A O 1
ATOM 672 N N . MET A 1 91 ? 12.948 1.541 2.582 1.00 81.19 91 MET A N 1
ATOM 673 C CA . MET A 1 91 ? 13.262 1.743 4.000 1.00 81.19 91 MET A CA 1
ATOM 674 C C . MET A 1 91 ? 12.321 2.759 4.667 1.00 81.19 91 MET A C 1
ATOM 676 O O . MET A 1 91 ? 12.003 2.625 5.844 1.00 81.19 91 MET A O 1
ATOM 680 N N . SER A 1 92 ? 11.873 3.780 3.928 1.00 83.31 92 SER A N 1
ATOM 681 C CA . SER A 1 92 ? 10.925 4.763 4.451 1.00 83.31 92 SER A CA 1
ATOM 682 C C . SER A 1 92 ? 9.553 4.149 4.715 1.00 83.31 92 SER A C 1
ATOM 684 O O . SER A 1 92 ? 8.993 4.418 5.773 1.00 83.31 92 SER A O 1
ATOM 686 N N . ASP A 1 93 ? 9.056 3.294 3.821 1.00 85.94 93 ASP A N 1
ATOM 687 C CA . ASP A 1 93 ? 7.774 2.601 4.012 1.00 85.94 93 ASP A CA 1
ATOM 688 C C . ASP A 1 93 ? 7.847 1.685 5.235 1.00 85.94 93 ASP A C 1
ATOM 690 O O . ASP A 1 93 ? 7.015 1.772 6.139 1.00 85.94 93 ASP A O 1
ATOM 694 N N . ALA A 1 94 ? 8.920 0.892 5.326 1.00 84.88 94 ALA A N 1
ATOM 695 C CA . ALA A 1 94 ? 9.132 -0.029 6.435 1.00 84.88 94 ALA A CA 1
ATOM 696 C C . ALA A 1 94 ? 9.187 0.692 7.794 1.00 84.88 94 ALA A C 1
ATOM 698 O O . ALA A 1 94 ? 8.525 0.261 8.742 1.00 84.88 94 ALA A O 1
ATOM 699 N N . ILE A 1 95 ? 9.921 1.812 7.883 1.00 84.94 95 ILE A N 1
ATOM 700 C CA . ILE A 1 95 ? 10.006 2.633 9.103 1.00 84.94 95 ILE A CA 1
ATOM 701 C C . ILE A 1 95 ? 8.634 3.195 9.473 1.00 84.94 95 ILE A C 1
ATOM 703 O O . ILE A 1 95 ? 8.229 3.078 10.626 1.00 84.94 95 ILE A O 1
ATOM 707 N N . VAL A 1 96 ? 7.907 3.776 8.515 1.00 86.81 96 VAL A N 1
ATOM 708 C CA . VAL A 1 96 ? 6.585 4.362 8.779 1.00 86.81 96 VAL A CA 1
ATOM 709 C C . VAL A 1 96 ? 5.623 3.294 9.296 1.00 86.81 96 VAL A C 1
ATOM 711 O O . VAL A 1 96 ? 4.968 3.502 10.316 1.00 86.81 96 VAL A O 1
ATOM 714 N N . ASN A 1 97 ? 5.583 2.125 8.659 1.00 88.94 97 ASN A N 1
ATOM 715 C CA . ASN A 1 97 ? 4.732 1.020 9.095 1.00 88.94 97 ASN A CA 1
ATOM 716 C C . ASN A 1 97 ? 5.103 0.495 10.479 1.00 88.94 97 ASN A C 1
ATOM 718 O O . ASN A 1 97 ? 4.223 0.220 11.298 1.00 88.94 97 ASN A O 1
ATOM 722 N N . GLN A 1 98 ? 6.397 0.396 10.769 1.00 86.81 98 GLN A N 1
ATOM 723 C CA . GLN A 1 98 ? 6.873 -0.067 12.063 1.00 86.81 98 GLN A CA 1
ATOM 724 C C . GLN A 1 98 ? 6.578 0.938 13.185 1.00 86.81 98 GLN A C 1
ATOM 726 O O . GLN A 1 98 ? 6.102 0.535 14.246 1.00 86.81 98 GLN A O 1
ATOM 731 N N . GLU A 1 99 ? 6.822 2.231 12.957 1.00 87.06 99 GLU A N 1
ATOM 732 C CA . GLU A 1 99 ? 6.584 3.295 13.942 1.00 87.06 99 GLU A CA 1
ATOM 733 C C . GLU A 1 99 ? 5.092 3.519 14.213 1.00 87.06 99 GLU A C 1
ATOM 735 O O . GLU A 1 99 ? 4.706 3.799 15.350 1.00 87.06 99 GLU A O 1
ATOM 740 N N . LEU A 1 100 ? 4.248 3.385 13.186 1.00 88.19 100 LEU A N 1
ATOM 741 C CA . LEU A 1 100 ? 2.802 3.583 13.296 1.00 88.19 100 LEU A CA 1
ATOM 742 C C . LEU A 1 100 ? 2.031 2.296 13.610 1.00 88.19 100 LEU A C 1
ATOM 744 O O . LEU A 1 100 ? 0.820 2.354 13.810 1.00 88.19 100 LEU A O 1
ATOM 748 N N . HIS A 1 101 ? 2.714 1.150 13.692 1.00 89.12 101 HIS A N 1
ATOM 749 C CA . HIS A 1 101 ? 2.105 -0.168 13.886 1.00 89.12 101 HIS A CA 1
ATOM 750 C C . HIS A 1 101 ? 1.008 -0.488 12.853 1.00 89.12 101 HIS A C 1
ATOM 752 O O . HIS A 1 101 ? -0.036 -1.051 13.188 1.00 89.12 101 HIS A O 1
ATOM 758 N N . THR A 1 102 ? 1.247 -0.128 11.592 1.00 93.50 102 THR A N 1
ATOM 759 C CA . THR A 1 102 ? 0.326 -0.364 10.474 1.00 93.50 102 THR A CA 1
ATOM 760 C C . THR A 1 102 ? 0.859 -1.443 9.538 1.00 93.50 102 THR A C 1
ATOM 762 O O . THR A 1 102 ? 2.060 -1.687 9.461 1.00 93.50 102 THR A O 1
ATOM 765 N N . VAL A 1 103 ? -0.039 -2.072 8.781 1.00 95.12 103 VAL A N 1
ATOM 766 C CA . VAL A 1 103 ? 0.331 -2.962 7.669 1.00 95.12 103 VAL A CA 1
ATOM 767 C C . VAL A 1 103 ? 0.540 -2.126 6.399 1.0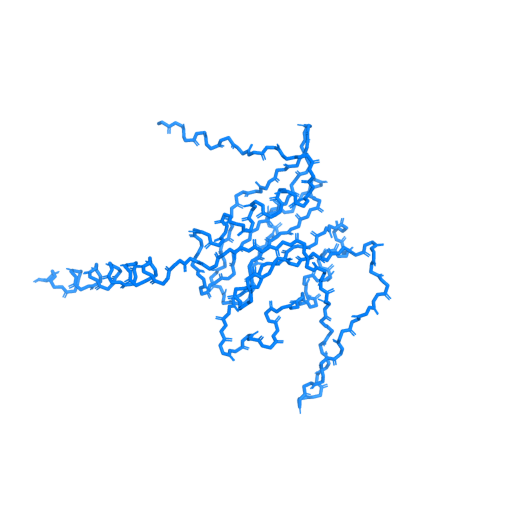0 95.12 103 VAL A C 1
ATOM 769 O O . VAL A 1 103 ? -0.298 -1.287 6.082 1.00 95.12 103 VAL A O 1
ATOM 772 N N . GLY A 1 104 ? 1.621 -2.351 5.659 1.00 95.25 104 GLY A N 1
ATOM 773 C CA . GLY A 1 104 ? 1.874 -1.709 4.367 1.00 95.25 104 GLY A CA 1
ATOM 774 C C . GLY A 1 104 ? 1.368 -2.563 3.205 1.00 95.25 104 GLY A C 1
ATOM 775 O O . GLY A 1 104 ? 1.574 -3.780 3.187 1.00 95.25 104 GLY A O 1
ATOM 776 N N . TYR A 1 105 ? 0.727 -1.948 2.212 1.00 97.00 105 TYR A N 1
ATOM 777 C CA . TYR A 1 105 ? 0.367 -2.613 0.957 1.00 97.00 105 TYR A CA 1
ATOM 778 C C . TYR A 1 105 ? 0.901 -1.840 -0.240 1.00 97.00 105 TYR A C 1
ATOM 780 O O . TYR A 1 105 ? 0.738 -0.629 -0.344 1.00 97.00 105 TYR A O 1
ATOM 788 N N . MET A 1 106 ? 1.476 -2.552 -1.198 1.00 95.69 106 MET A N 1
ATOM 789 C CA . MET A 1 106 ? 2.038 -1.929 -2.385 1.00 95.69 106 MET A CA 1
ATOM 790 C C . MET A 1 106 ? 1.637 -2.681 -3.648 1.00 95.69 106 MET A C 1
ATOM 792 O O . MET A 1 106 ? 1.740 -3.903 -3.710 1.00 95.69 106 MET A O 1
ATOM 796 N N . LEU A 1 107 ? 1.165 -1.950 -4.659 1.00 95.56 107 LEU A N 1
ATOM 797 C CA . LEU A 1 107 ? 1.004 -2.472 -6.016 1.00 95.56 107 LEU A CA 1
ATOM 798 C C . LEU A 1 107 ? 2.212 -2.065 -6.860 1.00 95.56 107 LEU A C 1
ATOM 800 O O . LEU A 1 107 ? 2.360 -0.886 -7.181 1.00 95.56 107 LEU A O 1
ATOM 804 N N . SER A 1 108 ? 3.010 -3.036 -7.296 1.00 93.44 108 SER A N 1
ATOM 805 C CA . SER A 1 108 ? 4.042 -2.787 -8.304 1.00 93.44 108 SER A CA 1
ATOM 806 C C . SER A 1 108 ? 3.386 -2.694 -9.671 1.00 93.44 108 SER A C 1
ATOM 808 O O . SER A 1 108 ? 2.790 -3.656 -10.150 1.00 93.44 108 SER A O 1
ATOM 810 N N . LEU A 1 109 ? 3.501 -1.549 -10.342 1.00 92.06 109 LEU A N 1
ATOM 811 C CA . LEU A 1 109 ? 2.996 -1.402 -11.711 1.00 92.06 109 LEU A CA 1
ATOM 812 C C . LEU A 1 109 ? 3.900 -2.090 -12.750 1.00 92.06 109 LEU A C 1
ATOM 814 O O . LEU A 1 109 ? 3.600 -2.046 -13.943 1.00 92.06 109 LEU A O 1
ATOM 818 N N . CYS A 1 110 ? 5.017 -2.702 -12.331 1.00 90.00 110 CYS A N 1
ATOM 819 C CA . CYS A 1 110 ? 5.880 -3.468 -13.230 1.00 90.00 110 CYS A CA 1
ATOM 820 C C . CYS A 1 110 ? 5.368 -4.891 -13.443 1.00 90.00 110 CYS A C 1
ATOM 822 O O . CYS A 1 110 ? 5.320 -5.358 -14.581 1.00 90.00 110 CYS A O 1
ATOM 824 N N . ASP A 1 111 ? 4.987 -5.571 -12.365 1.00 91.56 111 ASP A N 1
ATOM 825 C CA . ASP A 1 111 ? 4.527 -6.962 -12.406 1.00 91.56 111 ASP A CA 1
ATOM 826 C C . ASP A 1 111 ? 3.053 -7.131 -12.022 1.00 91.56 111 ASP A C 1
ATOM 828 O O . ASP A 1 111 ? 2.492 -8.219 -12.155 1.00 91.56 111 ASP A O 1
ATOM 832 N N . TRP A 1 112 ? 2.424 -6.031 -11.605 1.00 93.00 112 TRP A N 1
ATOM 833 C CA . TRP A 1 112 ? 1.019 -5.917 -11.247 1.00 93.00 112 TRP A CA 1
ATOM 834 C C . TRP A 1 112 ? 0.590 -6.711 -10.008 1.00 93.00 112 TRP A C 1
ATOM 836 O O . TRP A 1 112 ? -0.608 -6.861 -9.739 1.00 93.00 112 TRP A O 1
A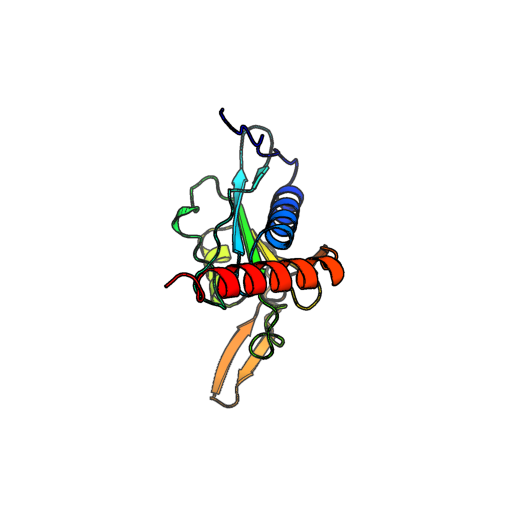TOM 846 N N . ASN A 1 113 ? 1.548 -7.197 -9.221 1.00 95.38 113 ASN A N 1
ATOM 847 C CA . ASN A 1 113 ? 1.269 -7.887 -7.971 1.00 95.38 113 ASN A CA 1
ATOM 848 C C . ASN A 1 113 ? 1.088 -6.891 -6.821 1.00 95.38 113 ASN A C 1
ATOM 850 O O . ASN A 1 113 ? 1.820 -5.907 -6.686 1.00 95.38 113 ASN A O 1
ATOM 854 N N . ILE A 1 114 ? 0.116 -7.195 -5.961 1.00 95.94 114 ILE A N 1
ATOM 855 C CA . ILE A 1 114 ? -0.090 -6.520 -4.683 1.00 95.94 114 ILE A CA 1
ATOM 856 C C . ILE A 1 114 ? 0.688 -7.282 -3.621 1.00 95.94 114 ILE A C 1
ATOM 858 O O . ILE A 1 114 ? 0.452 -8.473 -3.396 1.00 95.94 114 ILE A O 1
ATOM 862 N N . ARG A 1 115 ? 1.581 -6.569 -2.951 1.00 94.69 115 ARG A N 1
ATOM 863 C CA . ARG A 1 115 ? 2.415 -7.059 -1.864 1.00 94.69 115 ARG A CA 1
ATOM 864 C C . ARG A 1 115 ? 1.952 -6.473 -0.541 1.00 94.69 115 ARG A C 1
ATOM 866 O O . ARG A 1 115 ? 1.476 -5.342 -0.497 1.00 94.69 115 ARG A O 1
ATOM 873 N N . ARG A 1 116 ? 2.106 -7.249 0.525 1.00 93.69 116 ARG A N 1
ATOM 874 C CA . ARG A 1 116 ? 1.772 -6.900 1.905 1.00 93.69 116 ARG A CA 1
ATOM 875 C C . ARG A 1 116 ? 3.016 -7.003 2.772 1.00 93.69 116 ARG A C 1
ATOM 877 O O . ARG A 1 116 ? 3.694 -8.028 2.740 1.00 93.69 116 ARG A O 1
ATOM 884 N N . TYR A 1 117 ? 3.255 -5.984 3.579 1.00 91.69 117 TYR A N 1
ATOM 885 C CA . TYR A 1 117 ? 4.270 -5.957 4.620 1.00 91.69 117 TYR A CA 1
ATOM 886 C C . TYR A 1 117 ? 3.596 -5.760 5.981 1.00 91.69 117 TYR A C 1
ATOM 888 O O . TYR A 1 117 ? 2.817 -4.830 6.169 1.00 91.69 117 TYR A O 1
ATOM 896 N N . ASP A 1 118 ? 3.864 -6.657 6.928 1.00 89.69 118 ASP A N 1
ATOM 897 C CA . ASP A 1 118 ? 3.320 -6.601 8.285 1.00 89.69 118 ASP A CA 1
ATOM 898 C C . ASP A 1 118 ? 4.472 -6.614 9.294 1.00 89.69 118 ASP A C 1
ATOM 900 O O . ASP A 1 118 ? 5.046 -7.680 9.532 1.00 89.69 118 ASP A O 1
ATOM 904 N N . PRO A 1 119 ? 4.785 -5.464 9.921 1.00 84.00 119 PRO A N 1
ATOM 905 C CA . PRO A 1 119 ? 5.893 -5.350 10.867 1.00 84.00 119 PRO A CA 1
ATOM 906 C C . PRO A 1 119 ? 5.788 -6.287 12.079 1.00 84.00 119 PRO A C 1
ATOM 908 O O . PRO A 1 119 ? 6.778 -6.522 12.765 1.00 84.00 119 PRO A O 1
ATOM 911 N N . SER A 1 120 ? 4.594 -6.803 12.399 1.00 80.69 120 SER A N 1
ATOM 912 C CA . SER A 1 120 ? 4.410 -7.742 13.516 1.00 80.69 120 SER A CA 1
ATOM 913 C C . SER A 1 120 ? 4.787 -9.183 13.162 1.00 80.69 120 SER A C 1
ATOM 915 O O . SER A 1 120 ? 5.001 -10.005 14.055 1.00 80.69 120 SER A O 1
ATOM 917 N N . GLN A 1 121 ? 4.852 -9.479 11.864 1.00 73.88 121 GLN A N 1
ATOM 918 C CA . GLN A 1 121 ? 5.241 -10.768 11.297 1.00 73.88 121 GLN A CA 1
ATOM 919 C C . GLN A 1 121 ? 6.667 -10.735 10.744 1.00 73.88 121 GLN A C 1
ATOM 921 O O . GLN A 1 121 ? 7.119 -11.731 10.194 1.00 73.88 121 GLN A O 1
ATOM 926 N N . ASP A 1 122 ? 7.348 -9.599 10.886 1.00 65.69 122 ASP A N 1
ATOM 927 C CA . ASP A 1 122 ? 8.678 -9.368 10.352 1.00 65.69 122 ASP A CA 1
ATOM 928 C C . ASP A 1 122 ? 9.754 -9.993 11.257 1.00 65.69 122 ASP A C 1
ATOM 930 O O . ASP A 1 122 ? 10.085 -9.483 12.332 1.00 65.69 122 ASP A O 1
ATOM 934 N N . ASP A 1 123 ? 10.295 -11.129 10.821 1.00 55.19 123 ASP A N 1
ATOM 935 C CA . ASP A 1 123 ? 11.519 -11.750 11.330 1.00 55.19 123 ASP A CA 1
ATOM 936 C C . ASP A 1 123 ? 12.790 -11.308 10.565 1.00 55.19 123 ASP A C 1
ATOM 938 O O . ASP A 1 123 ? 13.881 -11.805 10.857 1.00 55.19 123 ASP A O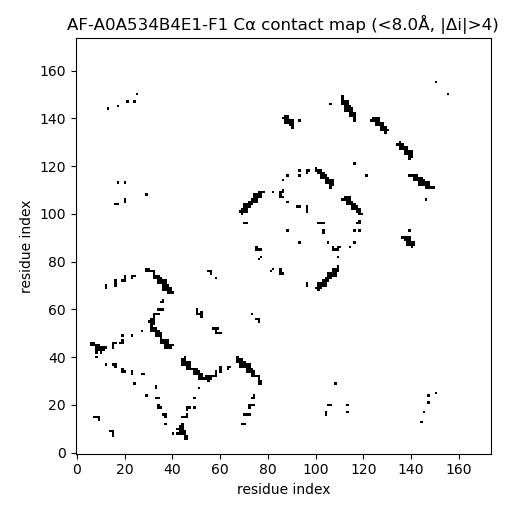 1
ATOM 942 N N . ARG A 1 124 ? 12.658 -10.289 9.695 1.00 54.91 124 ARG A N 1
ATOM 943 C CA . ARG A 1 124 ? 13.660 -9.637 8.832 1.00 54.91 124 ARG A CA 1
ATOM 944 C C . ARG A 1 124 ? 14.464 -10.589 7.951 1.00 54.91 124 ARG A C 1
ATOM 946 O O . ARG A 1 124 ? 15.653 -10.811 8.179 1.00 54.91 124 ARG A O 1
ATOM 953 N N . ASP A 1 125 ? 13.828 -11.022 6.867 1.00 51.34 125 ASP A N 1
ATOM 954 C CA . ASP A 1 125 ? 14.485 -11.431 5.619 1.00 51.34 125 ASP A CA 1
ATOM 955 C C . ASP A 1 125 ? 14.693 -10.192 4.710 1.00 51.34 125 ASP A C 1
ATOM 957 O O . ASP A 1 125 ? 14.140 -10.093 3.612 1.00 51.34 125 ASP A O 1
ATOM 961 N N . ASP A 1 126 ? 15.448 -9.194 5.185 1.00 59.31 126 ASP A N 1
ATOM 962 C CA . ASP A 1 126 ? 15.776 -8.002 4.389 1.00 59.31 126 ASP A CA 1
ATOM 963 C C . ASP A 1 126 ? 16.749 -8.362 3.249 1.00 59.31 126 ASP A C 1
ATOM 965 O O . ASP A 1 126 ? 17.767 -9.025 3.476 1.00 59.31 126 ASP A O 1
ATOM 969 N N . GLU A 1 127 ? 16.503 -7.868 2.030 1.00 56.28 127 GLU A N 1
ATOM 970 C CA . GLU A 1 127 ? 17.534 -7.895 0.989 1.00 56.28 127 GLU A CA 1
ATOM 971 C C . GLU A 1 127 ? 18.472 -6.692 1.159 1.00 56.28 127 GLU A C 1
ATOM 973 O O . GLU A 1 127 ? 18.074 -5.527 1.049 1.00 56.28 127 GLU A O 1
ATOM 978 N N . GLU A 1 128 ? 19.752 -6.975 1.409 1.00 53.16 128 GLU A N 1
ATOM 979 C CA . GLU A 1 128 ? 20.810 -5.970 1.341 1.00 53.16 128 GLU A CA 1
ATOM 980 C C . GLU A 1 128 ? 21.196 -5.729 -0.121 1.00 53.16 128 GLU A C 1
ATOM 982 O O . GLU A 1 128 ? 21.856 -6.555 -0.758 1.00 53.16 128 GLU A O 1
ATOM 987 N N . VAL A 1 129 ? 20.835 -4.562 -0.658 1.00 53.19 129 VAL A N 1
ATOM 988 C CA . VAL A 1 129 ? 21.320 -4.137 -1.975 1.00 53.19 129 VAL A CA 1
ATOM 989 C C . VAL A 1 129 ? 22.532 -3.226 -1.799 1.00 53.19 129 VAL A C 1
ATOM 991 O O . VAL A 1 129 ? 22.413 -2.080 -1.355 1.00 53.19 129 VAL A O 1
ATOM 994 N N . ASP A 1 130 ? 23.710 -3.734 -2.175 1.00 47.25 130 ASP A N 1
ATOM 995 C CA . ASP A 1 130 ? 24.950 -2.955 -2.220 1.00 47.25 130 ASP A CA 1
ATOM 996 C C . ASP A 1 130 ? 25.044 -2.169 -3.535 1.00 47.25 130 ASP A C 1
ATOM 998 O O . ASP A 1 130 ? 25.184 -2.716 -4.637 1.00 47.25 130 ASP A O 1
ATOM 1002 N N . PHE A 1 131 ? 24.970 -0.846 -3.429 1.00 50.88 131 PHE A N 1
ATOM 1003 C CA . PHE A 1 131 ? 25.211 0.030 -4.563 1.00 50.88 131 PHE A CA 1
ATOM 1004 C C . PHE A 1 131 ? 26.713 0.252 -4.741 1.00 50.88 131 PHE A C 1
ATOM 1006 O O . PHE A 1 131 ? 27.445 0.481 -3.788 1.00 50.88 131 PHE A O 1
ATOM 1013 N N . ARG A 1 132 ? 27.175 0.391 -5.993 1.00 46.84 132 ARG A N 1
ATOM 1014 C CA . ARG A 1 132 ? 28.573 0.769 -6.323 1.00 46.84 132 ARG A CA 1
ATOM 1015 C C . ARG A 1 132 ? 29.065 2.073 -5.659 1.00 46.84 132 ARG A C 1
ATOM 1017 O O . ARG A 1 132 ? 30.244 2.397 -5.755 1.00 46.84 132 ARG A O 1
ATOM 1024 N N . SER A 1 133 ? 28.168 2.839 -5.037 1.00 52.53 133 SER A N 1
ATOM 1025 C CA . SER A 1 133 ? 28.445 4.030 -4.233 1.00 52.53 133 SER A CA 1
ATOM 1026 C C . SER A 1 133 ? 28.802 3.737 -2.765 1.00 52.53 133 SER A C 1
ATOM 1028 O O . SER A 1 133 ? 29.092 4.683 -2.034 1.00 52.53 133 SER A O 1
ATOM 1030 N N . GLY A 1 134 ? 28.775 2.473 -2.323 1.00 44.53 134 GLY A N 1
ATOM 1031 C CA . GLY A 1 134 ? 29.014 2.060 -0.935 1.00 44.53 134 GLY A CA 1
ATOM 1032 C C . GLY A 1 134 ? 27.853 2.364 0.017 1.00 44.53 134 GLY A C 1
ATOM 1033 O O . GLY A 1 134 ? 28.047 2.400 1.230 1.00 44.53 134 GLY A O 1
ATOM 1034 N N . ARG A 1 135 ? 26.657 2.648 -0.516 1.00 44.34 135 ARG A N 1
ATOM 1035 C CA . ARG A 1 135 ? 25.427 2.782 0.273 1.00 44.34 135 ARG A CA 1
ATOM 1036 C C . ARG A 1 135 ? 24.685 1.454 0.238 1.00 44.34 135 ARG A C 1
ATOM 1038 O O . ARG A 1 135 ? 24.339 1.001 -0.846 1.00 44.34 135 ARG A O 1
ATOM 1045 N N . VAL A 1 136 ? 24.417 0.890 1.410 1.00 53.62 136 VAL A N 1
ATOM 1046 C CA . VAL A 1 136 ? 23.503 -0.244 1.579 1.00 53.62 136 VAL A CA 1
ATOM 1047 C C . VAL A 1 136 ? 22.106 0.320 1.806 1.00 53.62 136 VAL A C 1
ATOM 1049 O O . VAL A 1 136 ? 21.926 1.199 2.654 1.00 53.62 136 VAL A O 1
ATOM 1052 N N . ILE A 1 137 ? 21.135 -0.145 1.025 1.00 55.44 137 ILE A N 1
ATOM 1053 C CA . ILE A 1 137 ? 19.715 0.111 1.275 1.00 55.44 137 ILE A CA 1
ATOM 1054 C C . ILE A 1 137 ? 19.092 -1.232 1.643 1.00 55.44 137 ILE A C 1
ATOM 1056 O O . ILE A 1 137 ? 19.284 -2.206 0.919 1.00 55.44 137 ILE A O 1
ATOM 1060 N N . TYR A 1 138 ? 18.380 -1.260 2.766 1.00 59.84 138 TYR A N 1
ATOM 1061 C CA . TYR A 1 138 ? 17.549 -2.393 3.154 1.00 59.84 138 TYR A CA 1
ATOM 1062 C C . TYR A 1 138 ? 16.217 -2.268 2.430 1.00 59.84 138 TYR A C 1
ATOM 1064 O O . TYR A 1 138 ? 15.571 -1.214 2.490 1.00 59.84 138 TYR A O 1
ATOM 1072 N N . LEU A 1 139 ? 15.865 -3.318 1.702 1.00 67.19 139 LEU A N 1
ATOM 1073 C CA . LEU A 1 139 ? 14.605 -3.442 0.995 1.00 67.19 139 LEU A CA 1
ATOM 1074 C C . LEU A 1 139 ? 13.840 -4.606 1.601 1.00 67.19 139 LEU A C 1
ATOM 1076 O O . LEU A 1 139 ? 14.363 -5.718 1.688 1.00 67.19 139 LEU A O 1
ATOM 1080 N N . THR A 1 140 ? 12.604 -4.343 2.006 1.00 73.44 140 THR A N 1
ATOM 1081 C CA . THR A 1 140 ? 11.781 -5.362 2.646 1.00 73.44 140 THR A CA 1
ATOM 1082 C C . THR A 1 140 ? 10.894 -6.026 1.603 1.00 73.44 140 THR A C 1
ATOM 1084 O O . THR A 1 140 ? 10.111 -5.374 0.897 1.00 73.44 140 THR A O 1
ATOM 1087 N N . CYS A 1 141 ? 11.033 -7.344 1.494 1.00 71.81 141 CYS A N 1
ATOM 1088 C CA . CYS A 1 141 ? 10.198 -8.173 0.639 1.00 71.81 141 CYS A CA 1
ATOM 1089 C C . CYS A 1 141 ? 8.813 -8.326 1.274 1.00 71.81 141 CYS A C 1
ATOM 1091 O O . CYS A 1 141 ? 8.65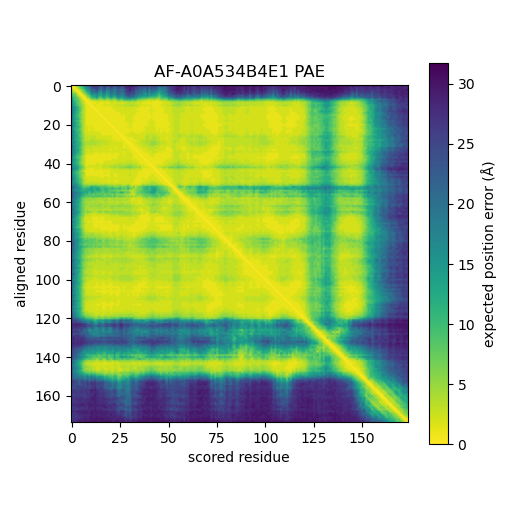9 -8.947 2.320 1.00 71.81 141 CYS A O 1
ATOM 1093 N N . GLY A 1 142 ? 7.781 -7.775 0.633 1.00 78.62 142 GLY A N 1
ATOM 1094 C CA . GLY A 1 142 ? 6.400 -8.062 1.017 1.00 78.62 142 GLY A CA 1
ATOM 1095 C C . GLY A 1 142 ? 5.900 -9.388 0.440 1.00 78.62 142 GLY A C 1
ATOM 1096 O O . GLY A 1 142 ? 6.342 -9.833 -0.620 1.00 78.62 142 GLY A O 1
ATOM 1097 N N . HIS A 1 143 ? 4.907 -9.993 1.086 1.00 87.81 143 HIS A N 1
ATOM 1098 C CA . HIS A 1 143 ? 4.227 -11.184 0.577 1.00 87.81 143 HIS A CA 1
ATOM 1099 C C . HIS A 1 143 ? 3.198 -10.820 -0.493 1.00 87.81 143 HIS A C 1
ATOM 1101 O O . HIS A 1 143 ? 2.405 -9.901 -0.302 1.00 87.81 143 HIS A O 1
ATOM 1107 N N . ILE A 1 144 ? 3.152 -11.565 -1.601 1.00 89.44 144 ILE A N 1
ATOM 1108 C CA . ILE A 1 144 ? 2.118 -11.375 -2.626 1.00 89.44 144 ILE A CA 1
ATOM 1109 C C . ILE A 1 144 ? 0.763 -11.827 -2.064 1.00 89.44 144 ILE A C 1
ATOM 1111 O O . ILE A 1 144 ? 0.579 -12.997 -1.734 1.00 89.44 144 ILE A O 1
ATOM 1115 N N . VAL A 1 145 ? -0.193 -10.901 -1.994 1.00 92.56 145 VAL A N 1
ATOM 1116 C CA . VAL A 1 145 ? -1.558 -11.131 -1.477 1.00 92.56 145 VAL A CA 1
ATOM 1117 C C . VAL A 1 145 ? -2.645 -10.879 -2.520 1.00 92.56 145 VAL A C 1
ATOM 1119 O O . VAL A 1 145 ? -3.816 -11.179 -2.296 1.00 92.56 145 VAL A O 1
ATOM 1122 N N . GLY A 1 146 ? -2.280 -10.338 -3.681 1.00 91.31 146 GLY A N 1
ATOM 1123 C CA . GLY A 1 146 ? -3.228 -10.057 -4.746 1.00 91.31 146 GLY A CA 1
ATOM 1124 C C . GLY A 1 146 ? -2.555 -9.640 -6.044 1.00 91.31 146 GLY A C 1
ATOM 1125 O O . GLY A 1 146 ? -1.334 -9.608 -6.156 1.00 91.31 146 GLY A O 1
ATOM 1126 N N . TRP A 1 147 ? -3.384 -9.311 -7.028 1.00 92.94 147 TRP A N 1
ATOM 1127 C CA . TRP A 1 147 ? -2.961 -8.882 -8.356 1.00 92.94 147 TRP A CA 1
ATOM 1128 C C . TRP A 1 147 ? -4.031 -7.978 -8.978 1.00 92.94 147 TRP A C 1
ATOM 1130 O O . TRP A 1 147 ? -5.231 -8.144 -8.708 1.00 92.94 147 TRP A O 1
ATOM 1140 N N . VAL A 1 148 ? -3.602 -7.028 -9.807 1.00 88.44 148 VAL A N 1
ATOM 1141 C CA . VAL A 1 148 ? -4.482 -6.153 -10.593 1.00 88.44 148 VAL A CA 1
ATOM 1142 C C . VAL A 1 148 ? -4.178 -6.362 -12.074 1.00 88.44 148 VAL A C 1
ATOM 1144 O O . VAL A 1 148 ? -3.043 -6.163 -12.467 1.00 88.44 148 VAL A O 1
ATOM 1147 N N . PRO A 1 149 ? -5.130 -6.740 -12.939 1.00 81.44 149 PRO A N 1
ATOM 1148 C CA . PRO A 1 149 ? -4.832 -6.832 -14.363 1.00 81.44 149 PRO A CA 1
ATOM 1149 C C . PRO A 1 149 ? -4.366 -5.476 -14.913 1.00 81.44 149 PRO A C 1
ATOM 1151 O O . PRO A 1 149 ? -5.023 -4.473 -14.616 1.00 81.44 149 PRO A O 1
ATOM 1154 N N . PRO A 1 150 ? -3.291 -5.426 -15.728 1.00 72.62 150 PRO A N 1
ATOM 1155 C CA . PRO A 1 150 ? -2.957 -4.217 -16.467 1.00 72.62 150 PRO A CA 1
ATOM 1156 C C . PRO A 1 150 ? -4.173 -3.744 -17.257 1.00 72.62 150 PRO A C 1
ATOM 1158 O O . PRO A 1 150 ? -4.875 -4.558 -17.870 1.00 72.62 150 PRO A O 1
ATOM 1161 N N . LEU A 1 151 ? -4.411 -2.431 -17.259 1.00 65.25 151 LEU A N 1
ATOM 1162 C CA . LEU A 1 151 ? -5.408 -1.845 -18.148 1.00 65.25 151 LEU A CA 1
ATOM 1163 C C . LEU A 1 151 ? -5.058 -2.233 -19.596 1.00 65.25 151 LEU A C 1
ATOM 1165 O O . LEU A 1 151 ? -3.880 -2.178 -19.967 1.00 65.25 151 L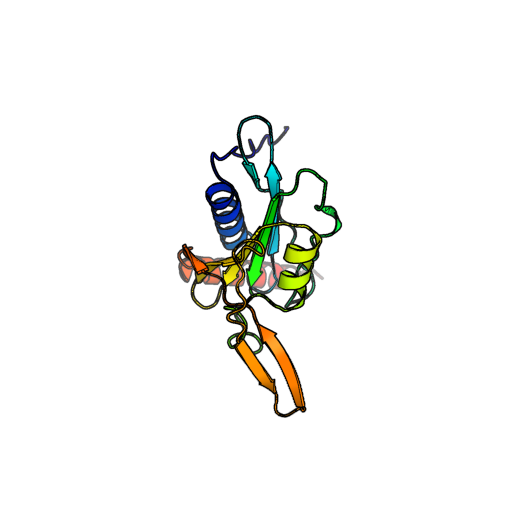EU A O 1
ATOM 1169 N N . PRO A 1 152 ? -6.036 -2.648 -20.420 1.00 58.44 152 PRO A N 1
ATOM 1170 C CA . PRO A 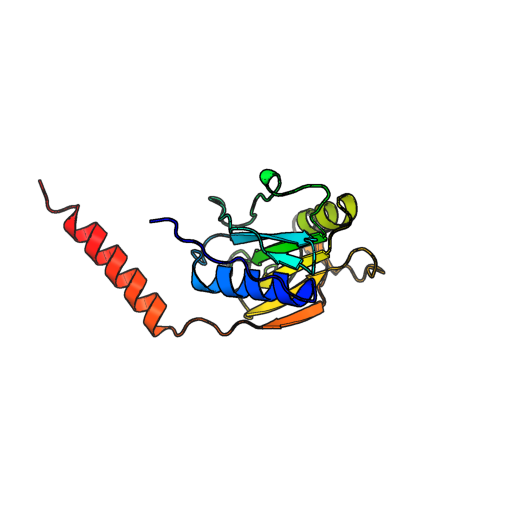1 152 ? -5.780 -2.988 -21.813 1.00 58.44 152 PRO A CA 1
ATOM 1171 C C . PRO A 1 152 ? -5.077 -1.827 -22.531 1.00 58.44 152 PRO A C 1
ATOM 1173 O O . PRO A 1 152 ? -5.494 -0.675 -22.400 1.00 58.44 152 PRO A O 1
ATOM 1176 N N . GLU A 1 153 ? -4.040 -2.118 -23.327 1.00 53.09 153 GLU A N 1
ATOM 1177 C CA . GLU A 1 153 ? -3.245 -1.108 -24.057 1.00 53.09 153 GLU A CA 1
ATOM 1178 C C . GLU A 1 153 ? -4.105 -0.133 -24.893 1.00 53.09 153 GLU A C 1
ATOM 1180 O O . GLU A 1 153 ? -3.705 1.008 -25.144 1.00 53.09 153 GLU A O 1
ATOM 1185 N N . GLU A 1 154 ? -5.307 -0.557 -25.295 1.00 48.31 154 GLU A N 1
ATOM 1186 C CA . GLU A 1 154 ? -6.266 0.241 -26.063 1.00 48.31 154 GLU A CA 1
ATOM 1187 C C . GLU A 1 154 ? -6.790 1.480 -25.307 1.00 48.31 154 GLU A C 1
ATOM 1189 O O . GLU A 1 154 ? -7.034 2.510 -25.942 1.00 48.31 154 GLU A O 1
ATOM 1194 N N . GLU A 1 155 ? -6.898 1.450 -23.972 1.00 46.75 155 GLU A N 1
ATOM 1195 C CA . GLU A 1 155 ? -7.373 2.602 -23.181 1.00 46.75 155 GLU A CA 1
ATOM 1196 C C . GLU A 1 155 ? -6.270 3.650 -22.956 1.00 46.75 155 GLU A C 1
ATOM 1198 O O . GLU A 1 155 ? -6.509 4.852 -23.116 1.00 46.75 155 GLU A O 1
ATOM 1203 N N . ILE A 1 156 ? -5.028 3.211 -22.728 1.00 48.31 156 ILE A N 1
ATOM 1204 C CA . ILE A 1 156 ? -3.860 4.094 -22.546 1.00 48.31 156 ILE A CA 1
ATOM 1205 C C . ILE A 1 156 ? -3.553 4.862 -23.845 1.00 48.31 156 ILE A C 1
ATOM 1207 O O . ILE A 1 156 ? -3.240 6.060 -23.832 1.00 48.31 156 ILE A O 1
ATOM 1211 N N . ALA A 1 157 ? -3.693 4.199 -24.998 1.00 44.75 157 ALA A N 1
ATOM 1212 C CA . ALA A 1 157 ? -3.522 4.833 -26.302 1.00 44.75 157 ALA A CA 1
ATOM 1213 C C . ALA A 1 157 ? -4.594 5.904 -26.575 1.00 44.75 157 ALA A C 1
ATOM 1215 O O . ALA A 1 157 ? -4.288 6.947 -27.169 1.00 44.75 157 ALA A O 1
ATOM 1216 N N . LEU A 1 158 ? -5.837 5.693 -26.128 1.00 43.66 158 LEU A N 1
ATOM 1217 C CA . LEU A 1 158 ? -6.921 6.659 -26.308 1.00 43.66 158 LEU A CA 1
ATOM 1218 C C . LEU A 1 158 ? -6.738 7.905 -25.434 1.00 43.66 158 LEU A C 1
ATOM 1220 O O . LEU A 1 158 ? -6.856 9.019 -25.955 1.00 43.66 158 LEU A O 1
ATOM 1224 N N . GLU A 1 159 ? -6.384 7.757 -24.156 1.00 45.47 159 GLU A N 1
ATOM 1225 C CA . GLU A 1 159 ? -6.166 8.905 -23.264 1.00 45.47 159 GLU A CA 1
ATOM 1226 C C . GLU A 1 159 ? -4.986 9.775 -23.711 1.00 45.47 159 GLU A C 1
ATOM 1228 O O . GLU A 1 159 ? -5.124 10.999 -23.829 1.00 45.47 159 GLU A O 1
ATOM 1233 N N . LEU A 1 160 ? -3.859 9.167 -24.102 1.00 43.66 160 LEU A N 1
ATOM 1234 C CA . LEU A 1 160 ? -2.710 9.900 -24.651 1.00 43.66 160 LEU A CA 1
ATOM 1235 C C . LEU A 1 160 ? -3.053 10.632 -25.959 1.00 43.66 160 LEU A C 1
ATOM 1237 O O . LEU A 1 160 ? -2.543 11.729 -26.224 1.00 43.66 160 LEU A O 1
ATOM 1241 N N . THR A 1 161 ? -3.949 10.071 -26.774 1.00 46.62 161 THR A N 1
ATOM 1242 C CA . THR A 1 161 ? -4.409 10.702 -28.020 1.00 46.62 161 THR A CA 1
ATOM 1243 C C . THR A 1 161 ? -5.376 11.861 -27.748 1.00 46.62 161 THR A C 1
ATOM 1245 O O . THR A 1 161 ? -5.306 12.897 -28.422 1.00 46.62 161 THR A O 1
ATOM 1248 N N . VAL A 1 162 ? -6.242 11.742 -26.738 1.00 48.03 162 VAL A N 1
ATOM 1249 C CA . VAL A 1 162 ? -7.182 12.798 -26.322 1.00 48.03 162 VAL A CA 1
ATOM 1250 C C . VAL A 1 162 ? -6.447 13.975 -25.672 1.00 48.03 162 VAL A C 1
ATOM 1252 O O . VAL A 1 162 ? -6.716 15.126 -26.031 1.00 48.03 162 VAL A O 1
ATOM 1255 N N . VAL A 1 163 ? -5.466 13.719 -24.800 1.00 47.09 163 VAL A N 1
ATOM 1256 C CA . VAL A 1 163 ? -4.625 14.765 -24.185 1.00 47.09 163 VAL A CA 1
ATOM 1257 C C . VAL A 1 163 ? -3.796 15.496 -25.248 1.00 47.09 163 VAL A C 1
ATOM 1259 O O . VAL A 1 163 ? -3.775 16.730 -25.278 1.00 47.09 163 VAL A O 1
ATOM 1262 N N . ARG A 1 164 ? -3.198 14.771 -26.207 1.00 45.75 164 ARG A N 1
ATOM 1263 C CA . ARG A 1 164 ? -2.484 15.389 -27.342 1.00 45.75 164 ARG A CA 1
ATOM 1264 C C . ARG A 1 164 ? -3.400 16.220 -28.243 1.00 45.75 164 ARG A C 1
ATOM 1266 O O . ARG A 1 164 ? -2.977 17.278 -28.705 1.00 45.75 164 ARG A O 1
ATOM 1273 N N . ARG A 1 165 ? -4.648 15.797 -28.486 1.00 45.25 165 ARG A N 1
ATOM 1274 C CA . ARG A 1 165 ? -5.624 16.592 -29.260 1.00 45.25 165 ARG A CA 1
ATOM 1275 C C . ARG A 1 165 ? -6.075 17.852 -28.522 1.00 45.25 165 ARG A C 1
ATOM 1277 O O . ARG A 1 165 ? -6.165 18.899 -29.158 1.00 45.25 165 ARG A O 1
ATOM 1284 N N . ARG A 1 166 ? -6.304 17.789 -27.205 1.00 45.84 166 ARG A N 1
ATOM 1285 C CA . ARG A 1 166 ? -6.643 18.972 -26.390 1.00 45.84 166 ARG A CA 1
ATOM 1286 C C . ARG A 1 166 ? -5.520 20.009 -26.385 1.00 45.84 166 ARG A C 1
ATOM 1288 O O . ARG A 1 166 ? -5.794 21.176 -26.644 1.00 45.84 166 ARG A O 1
ATOM 1295 N N . ASN A 1 167 ? -4.269 19.581 -26.216 1.00 44.41 167 ASN A N 1
ATOM 1296 C CA . ASN A 1 167 ? -3.112 20.485 -26.232 1.00 44.41 167 ASN A CA 1
ATOM 1297 C C . ASN A 1 167 ? -2.812 21.081 -27.617 1.00 44.41 167 ASN A C 1
ATOM 1299 O O . ASN A 1 167 ? -2.165 22.118 -27.712 1.00 44.41 167 ASN A O 1
ATOM 1303 N N . ARG A 1 168 ? -3.287 20.452 -28.699 1.00 43.62 168 ARG A N 1
ATOM 1304 C CA . ARG A 1 168 ? -3.168 20.994 -30.063 1.00 43.62 168 ARG A CA 1
ATOM 1305 C C . ARG A 1 168 ? -4.256 22.016 -30.402 1.00 43.62 168 ARG A C 1
ATOM 1307 O O . ARG A 1 168 ? -4.058 22.837 -31.286 1.00 43.62 168 ARG A O 1
ATOM 1314 N N . LEU A 1 169 ? -5.404 21.960 -29.727 1.00 47.47 169 LEU A N 1
ATOM 1315 C CA . LEU A 1 169 ? -6.511 22.903 -29.930 1.00 47.47 169 LEU A CA 1
ATOM 1316 C C . LEU A 1 169 ? -6.320 24.207 -29.139 1.00 47.47 169 LEU A C 1
ATOM 1318 O O . LEU A 1 169 ? -6.792 25.255 -29.573 1.00 47.47 169 LEU A O 1
ATOM 1322 N N . THR A 1 170 ? -5.585 24.174 -28.026 1.00 45.66 170 THR A N 1
ATOM 1323 C CA . THR A 1 170 ? -5.264 25.368 -27.227 1.00 45.66 170 THR A CA 1
ATOM 1324 C C . THR A 1 170 ? -4.112 26.200 -27.794 1.00 45.66 170 THR A C 1
ATOM 1326 O O . THR A 1 170 ? -4.024 27.383 -27.488 1.00 45.66 170 THR A O 1
ATOM 1329 N N . THR A 1 171 ? -3.262 25.641 -28.662 1.00 47.56 171 THR A N 1
ATOM 1330 C CA . THR A 1 171 ? -2.141 26.366 -29.296 1.00 47.56 171 THR A CA 1
ATOM 1331 C C . THR A 1 171 ? -2.490 27.033 -30.630 1.00 47.56 171 THR A C 1
ATOM 1333 O O . THR A 1 171 ? -1.651 27.730 -31.194 1.00 47.56 171 THR A O 1
ATOM 1336 N N . HIS A 1 172 ? -3.718 26.859 -31.130 1.00 43.22 172 HIS A N 1
ATOM 1337 C CA . HIS A 1 172 ? -4.195 27.461 -32.384 1.00 43.22 172 HIS A CA 1
ATOM 1338 C C . HIS A 1 172 ? -5.324 28.488 -32.207 1.00 43.22 172 HIS A C 1
ATOM 1340 O O . HIS A 1 172 ? -5.917 28.911 -33.194 1.00 43.22 172 HIS A O 1
ATOM 1346 N N . SER A 1 173 ? -5.609 28.914 -30.974 1.00 46.34 173 SER A N 1
ATOM 1347 C CA . SER A 1 173 ? -6.495 30.056 -30.715 1.00 46.34 173 SER A CA 1
ATOM 1348 C C . SER A 1 173 ? -5.659 31.274 -30.311 1.00 46.34 173 SER A C 1
ATOM 1350 O O . SER A 1 173 ? -5.526 31.577 -29.127 1.00 46.34 173 SER A O 1
ATOM 1352 N N . THR A 1 174 ? -5.066 31.931 -31.308 1.00 40.91 174 THR A N 1
ATOM 1353 C CA . THR A 1 174 ? -4.565 33.316 -31.247 1.00 40.91 174 THR A CA 1
ATOM 1354 C C . THR A 1 174 ? -5.254 34.122 -32.324 1.00 40.91 174 THR A C 1
ATOM 1356 O O . THR A 1 174 ? -5.275 33.606 -33.466 1.00 40.91 174 THR A O 1
#

Foldseek 3Di:
DPPPPPFDFDAAPLVQQVVQVLVCLVPPDLQWKKWFFWFADVPHIGTDDMDTDPDRADDDHPVRDDPRTAEIEMEQHDDPVCPVPLQWDFPVNLVVCLVSQHKYWYQRPNQQFIFIDGNVPPPDPWDFDQDPVRDTTTTHHGHGDGGHDRDPPVVVVVVVVVVVVVVVVVVPPD

Solvent-accessible surface area (backbone atoms only — not comparable to full-atom values): 9912 Å² total; per-residue (Å²): 132,85,83,75,75,74,75,64,72,23,87,40,66,66,56,18,42,52,50,43,51,50,49,36,72,72,73,48,62,67,72,28,7,28,28,37,40,26,30,60,48,97,88,30,15,31,43,53,74,76,49,67,32,97,42,55,80,59,59,88,57,72,92,72,66,50,97,48,45,49,26,41,29,34,40,30,32,56,40,98,90,32,60,94,50,30,78,39,42,49,56,67,54,53,50,51,23,52,78,63,70,20,33,39,34,38,33,14,62,73,81,30,38,26,27,38,39,47,63,92,76,61,85,71,79,57,47,78,47,79,42,100,84,78,50,74,46,59,32,42,72,41,49,80,78,48,70,48,82,76,79,60,70,71,57,60,54,48,52,57,50,51,54,54,50,53,61,56,58,66,76,68,74,124